Protein 7VEG (pdb70)

B-factor: mean 18.4, std 7.7, range [8.52, 49.68]

Solvent-accessible surface area: 4505 Å² total

Secondary structure (DSSP, 8-state):
-------PPP-------/-------PPP-------/-------PPP-------

Sequence (51 aa):
GPGPGPGPQGFGPGPGPGPGPGPGPQGFGPGPGPGPGPGPGPQGFGPGPGP

Radius of gyration: 19.24 Å; Cα contacts (8 Å, |Δi|>4): 153; chains: 3; bounding box: 10×60×34 Å

Structure (mmCIF, N/CA/C/O backbone):
data_7VEG
#
_entry.id   7VEG
#
_cell.length_a   24.093
_cell.length_b   28.016
_cell.length_c   73.372
_cell.angle_alpha   90.00
_cell.angle_beta   90.00
_cell.angle_gamma   90.00
#
_symmetry.space_group_name_H-M   'P 21 2 21'
#
loop_
_entity.id
_entity.type
_entity.pdbx_description
1 polymer 'peptide, ACETYLAMINO-ACETIC ACID'
2 water water
#
loop_
_atom_site.group_PDB
_atom_site.id
_atom_site.type_symbol
_atom_site.label_atom_id
_atom_site.label_alt_id
_atom_site.label_comp_id
_atom_site.label_asym_id
_atom_site.label_entity_id
_atom_site.label_seq_id
_atom_site.pdbx_PDB_ins_code
_atom_site.Cartn_x
_atom_site.Cartn_y
_atom_site.Cartn_z
_atom_site.occupancy
_atom_site.B_iso_or_equiv
_atom_site.auth_seq_id
_atom_site.auth_comp_id
_atom_site.auth_asym_id
_atom_site.auth_atom_id
_atom_site.pdbx_PDB_model_num
ATOM 4 N N . GLY A 1 2 ? 3.378 33.783 32.020 1.00 24.76 25 GLY A N 1
ATOM 5 C CA . GLY A 1 2 ? 2.344 33.593 31.024 1.00 23.21 25 GLY A CA 1
ATOM 6 C C . GLY A 1 2 ? 1.725 32.198 31.054 1.00 21.83 25 GLY A C 1
ATOM 7 O O . GLY A 1 2 ? 1.950 31.445 31.955 1.00 21.78 25 GLY A O 1
ATOM 8 N N . PRO A 1 3 ? 0.887 31.904 30.052 1.00 20.36 26 PRO A N 1
ATOM 9 C CA . PRO A 1 3 ? 0.212 30.610 29.999 1.00 19.84 26 PRO A CA 1
ATOM 10 C C . PRO A 1 3 ? 1.205 29.546 29.563 1.00 19.47 26 PRO A C 1
ATOM 11 O O . PRO A 1 3 ? 2.301 29.882 29.108 1.00 18.83 26 PRO A O 1
ATOM 23 N N . GLY A 1 5 ? 3.153 26.852 27.309 1.00 15.99 28 GLY A N 1
ATOM 24 C CA . GLY A 1 5 ? 3.502 26.907 25.905 1.00 15.33 28 GLY A CA 1
ATOM 25 C C . GLY A 1 5 ? 2.558 26.095 25.049 1.00 14.48 28 GLY A C 1
ATOM 26 O O . GLY A 1 5 ? 1.693 25.381 25.567 1.00 14.63 28 GLY A O 1
ATOM 27 N N . PRO A 1 6 ? 2.712 26.195 23.727 1.00 13.57 29 PRO A N 1
ATOM 28 C CA . PRO A 1 6 ? 1.890 25.385 22.830 1.00 13.61 29 PRO A CA 1
ATOM 29 C C . PRO A 1 6 ? 2.280 23.912 22.946 1.00 12.60 29 PRO A C 1
ATOM 30 O O . PRO A 1 6 ? 3.350 23.585 23.454 1.00 12.43 29 PRO A O 1
ATOM 42 N N . GLY A 1 8 ? 3.746 20.267 22.064 1.00 10.73 31 GLY A N 1
ATOM 43 C CA . GLY A 1 8 ? 4.917 19.855 21.327 1.00 10.66 31 GLY A CA 1
ATOM 44 C C . GLY A 1 8 ? 4.557 19.274 19.972 1.00 10.13 31 GLY A C 1
ATOM 45 O O . GLY A 1 8 ? 3.388 19.073 19.647 1.00 10.99 31 GLY A O 1
ATOM 46 N N . PRO A 1 9 ? 5.570 19.017 19.154 1.00 9.66 32 PRO A N 1
ATOM 47 C CA . PRO A 1 9 ? 5.394 18.375 17.849 1.00 10.29 32 PRO A CA 1
ATOM 48 C C . PRO A 1 9 ? 4.918 16.927 17.997 1.00 9.23 32 PRO A C 1
ATOM 49 O O . PRO A 1 9 ? 5.052 16.309 19.055 1.00 9.28 32 PRO A O 1
ATOM 61 N N . GLY A 1 11 ? 5.082 12.986 17.878 1.00 9.90 34 GLY A N 1
ATOM 62 C CA . GLY A 1 11 ? 6.170 12.086 18.200 1.00 9.48 34 GLY A CA 1
ATOM 63 C C . GLY A 1 11 ? 6.700 11.309 17.010 1.00 9.70 34 GLY A C 1
ATOM 64 O O . GLY A 1 11 ? 6.203 11.437 15.894 1.00 9.15 34 GLY A O 1
ATOM 65 N N . PRO A 1 12 ? 7.749 10.532 17.246 1.00 10.49 35 PRO A N 1
ATOM 66 C CA . PRO A 1 12 ? 8.322 9.713 16.178 1.00 9.87 35 PRO A CA 1
ATOM 67 C C . PRO A 1 12 ? 7.371 8.624 15.716 1.00 9.75 35 PRO A C 1
ATOM 68 O O . PRO A 1 12 ? 6.481 8.172 16.448 1.00 9.82 35 PRO A O 1
ATOM 72 N N . GLN A 1 13 ? 7.592 8.200 14.477 1.00 9.04 36 GLN A N 1
ATOM 73 C CA . GLN A 1 13 ? 6.843 7.086 13.914 1.00 9.48 36 GLN A CA 1
ATOM 74 C C . GLN A 1 13 ? 7.129 5.801 14.682 1.00 8.85 36 GLN A C 1
ATOM 75 O O . GLN A 1 13 ? 8.230 5.589 15.184 1.00 9.63 36 GLN A O 1
ATOM 81 N N . GLY A 1 14 ? 6.121 4.943 14.772 1.00 8.86 37 GLY A N 1
ATOM 82 C CA . GLY A 1 14 ? 6.296 3.667 15.438 1.00 9.14 37 GLY A CA 1
ATOM 83 C C . GLY A 1 14 ? 7.306 2.773 14.730 1.00 9.79 37 GLY A C 1
ATOM 84 O O . GLY A 1 14 ? 7.683 2.970 13.574 1.00 10.19 37 GLY A O 1
ATOM 85 N N . PHE A 1 15 ? 7.715 1.729 15.443 1.00 10.02 38 PHE A N 1
ATOM 86 C CA . PHE A 1 15 ? 8.655 0.783 14.886 1.00 9.92 38 PHE A CA 1
ATOM 87 C C . PHE A 1 15 ? 7.991 0.010 13.757 1.00 9.95 38 PHE A C 1
ATOM 88 O O . PHE A 1 15 ? 6.769 -0.133 13.728 1.00 10.28 38 PHE A O 1
ATOM 104 N N . GLY A 1 17 ? 6.528 -3.087 11.682 1.00 12.21 40 GLY A N 1
ATOM 105 C CA . GLY A 1 17 ? 5.847 -4.303 12.088 1.00 12.67 40 GLY A CA 1
ATOM 106 C C . GLY A 1 17 ? 6.735 -5.526 11.952 1.00 12.98 40 GLY A C 1
ATOM 107 O O . GLY A 1 17 ? 7.845 -5.460 11.425 1.00 13.43 40 GLY A O 1
ATOM 108 N N . PRO A 1 18 ? 6.247 -6.665 12.430 1.00 13.07 41 PRO A N 1
ATOM 109 C CA . PRO A 1 18 ? 6.987 -7.920 12.350 1.00 13.48 41 PRO A CA 1
ATOM 110 C C . PRO A 1 18 ? 6.891 -8.508 10.947 1.00 13.50 41 PRO A C 1
ATOM 111 O O . PRO A 1 18 ? 6.048 -8.092 10.138 1.00 13.55 41 PRO A O 1
ATOM 123 N N . GLY A 1 20 ? 5.813 -10.958 8.002 1.00 14.07 43 GLY A N 1
ATOM 124 C CA . GLY A 1 20 ? 4.518 -11.559 7.761 1.00 13.60 43 GLY A CA 1
ATOM 125 C C . GLY A 1 20 ? 4.509 -13.065 7.985 1.00 14.63 43 GLY A C 1
ATOM 126 O O . GLY A 1 20 ? 5.529 -13.657 8.351 1.00 15.54 43 GLY A O 1
ATOM 127 N N . PRO 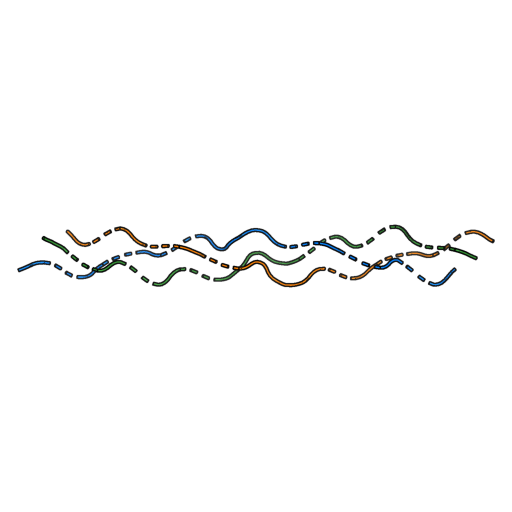A 1 21 ? 3.347 -13.697 7.783 1.00 14.91 44 PRO A N 1
ATOM 128 C CA . PRO A 1 21 ? 3.215 -15.153 7.911 1.00 15.33 44 PRO A CA 1
ATOM 129 C C . PRO A 1 21 ? 4.112 -15.894 6.921 1.00 15.76 44 PRO A C 1
ATOM 130 O O . PRO A 1 21 ? 4.487 -15.359 5.872 1.00 15.88 44 PRO A O 1
ATOM 142 N N . GLY A 1 23 ? 5.231 -18.018 3.859 1.00 19.84 46 GLY A N 1
ATOM 143 C CA . GLY A 1 23 ? 4.640 -18.170 2.550 1.00 21.10 46 GLY A CA 1
ATOM 144 C C . GLY A 1 23 ? 4.333 -19.613 2.210 1.00 23.90 46 GLY A C 1
ATOM 145 O O . GLY A 1 23 ? 4.632 -20.531 2.982 1.00 23.53 46 GLY A O 1
ATOM 146 N N . PRO A 1 24 ? 3.726 -19.823 1.040 1.00 26.06 47 PRO A N 1
ATOM 147 C CA . PRO A 1 24 ? 3.454 -21.176 0.544 1.00 29.19 47 PRO A CA 1
ATOM 148 C C . PRO A 1 24 ? 4.755 -21.92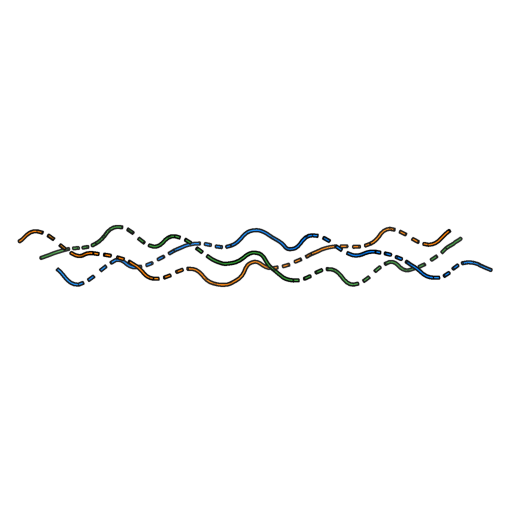8 0.256 1.00 33.63 47 PRO A C 1
ATOM 149 O O . PRO A 1 24 ? 5.829 -21.330 0.223 1.00 32.61 47 PRO A O 1
ATOM 165 N N . GLY B 1 2 ? 5.133 39.491 31.629 1.00 31.56 25 GLY B N 1
ATOM 166 C CA . GLY B 1 2 ? 6.028 39.006 32.672 1.00 30.20 25 GLY B CA 1
ATOM 167 C C . G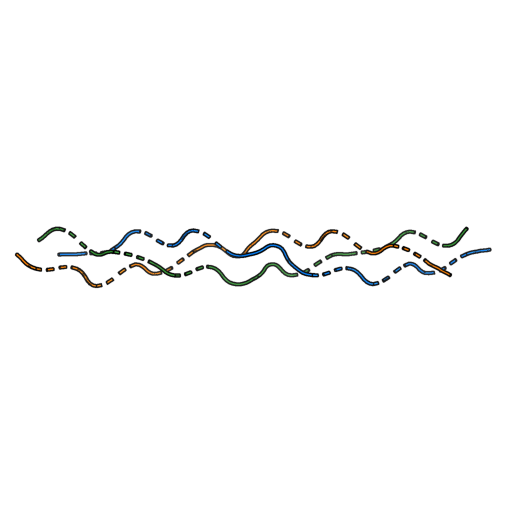LY B 1 2 ? 6.814 37.808 32.141 1.00 29.00 25 GLY B C 1
ATOM 168 O O . GLY B 1 2 ? 6.913 37.637 30.972 1.00 28.57 25 GLY B O 1
ATOM 169 N N . PRO B 1 3 ? 7.238 36.911 33.044 1.00 27.64 26 PRO B N 1
ATOM 170 C CA . PRO B 1 3 ? 8.014 35.723 32.663 1.00 26.27 26 PRO B CA 1
ATOM 171 C C . PRO B 1 3 ? 7.237 34.816 31.718 1.00 24.35 26 PRO B C 1
ATOM 172 O O . PRO B 1 3 ? 6.006 34.752 31.769 1.00 23.39 26 PRO B O 1
ATOM 184 N N . GLY B 1 5 ? 5.586 31.500 30.228 1.00 20.28 28 GLY B N 1
ATOM 185 C CA . GLY B 1 5 ? 4.901 30.433 30.929 1.00 19.45 28 GLY B CA 1
ATOM 186 C C . GLY B 1 5 ? 5.742 29.176 30.958 1.00 18.93 28 GLY B C 1
ATOM 187 O O . GLY B 1 5 ? 6.847 29.142 30.415 1.00 18.43 28 GLY B O 1
ATOM 188 N N . PRO B 1 6 ? 5.219 28.127 31.600 1.00 18.56 29 PRO B N 1
ATOM 189 C CA . PRO B 1 6 ? 5.917 26.841 31.604 1.00 17.80 29 PRO B CA 1
ATOM 190 C C . PRO B 1 6 ? 5.878 26.236 30.209 1.00 15.98 29 PRO B C 1
ATOM 191 O O . PRO B 1 6 ? 5.079 26.661 29.379 1.00 15.92 29 PRO B O 1
ATOM 203 N N . GLY B 1 8 ? 4.901 23.816 27.104 1.00 13.30 31 GLY B N 1
ATOM 204 C CA . GLY B 1 8 ? 3.628 23.226 26.754 1.00 13.28 31 GLY B CA 1
ATOM 205 C C . GLY B 1 8 ? 3.547 21.745 27.045 1.00 13.75 31 GLY B C 1
ATOM 206 O O . GLY B 1 8 ? 4.533 21.105 27.448 1.00 14.13 31 GLY B O 1
ATOM 207 N N . PRO B 1 9 ? 2.360 21.174 26.829 1.00 14.14 32 PRO B N 1
ATOM 208 C CA . PRO B 1 9 ? 2.163 19.738 27.009 1.00 13.87 32 PRO B CA 1
ATOM 209 C C . PRO B 1 9 ? 2.849 18.930 25.904 1.00 12.85 32 PRO B C 1
ATOM 210 O O . PRO B 1 9 ? 3.191 19.450 24.838 1.00 12.10 32 PRO B O 1
ATOM 222 N N . GLY B 1 11 ? 3.369 16.649 22.687 1.00 10.13 34 GLY B N 1
ATOM 223 C CA . GLY B 1 11 ? 2.714 16.635 21.405 1.00 9.37 34 GLY B CA 1
ATOM 224 C C . GLY B 1 11 ? 1.901 15.3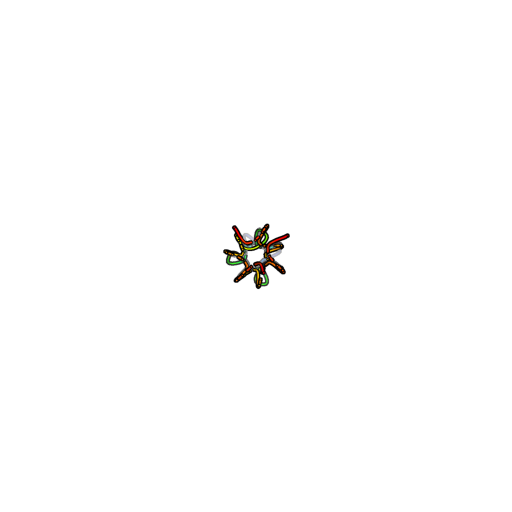83 21.164 1.00 8.59 34 GLY B C 1
ATOM 225 O O . GLY B 1 11 ? 1.878 14.453 21.995 1.00 9.20 34 GLY B O 1
ATOM 226 N N . PRO B 1 12 ? 1.247 15.345 20.009 1.00 8.52 35 PRO B N 1
ATOM 227 C CA . PRO B 1 12 ? 0.479 14.159 19.622 1.00 9.16 35 PRO B CA 1
ATOM 228 C C . PRO B 1 12 ? 1.375 12.944 19.464 1.00 9.00 35 PRO B C 1
ATOM 229 O O . PRO B 1 12 ? 2.583 13.046 19.248 1.00 8.60 35 PRO B O 1
ATOM 233 N N . GLN B 1 13 ? 0.758 11.778 19.573 1.00 9.15 36 GLN B N 1
ATOM 234 C CA . GLN B 1 13 ? 1.460 10.544 19.292 1.00 10.32 36 GLN B CA 1
ATOM 235 C C . GLN B 1 13 ? 1.892 10.518 17.829 1.00 9.97 36 GLN B C 1
ATOM 236 O O . GLN B 1 13 ? 1.215 11.048 16.945 1.00 9.96 36 GLN B O 1
ATOM 242 N N . GLY B 1 14 ? 3.048 9.913 17.584 1.00 9.81 37 GLY B N 1
ATOM 243 C CA . GLY B 1 14 ? 3.532 9.726 16.234 1.00 10.07 37 GLY B CA 1
ATOM 244 C C . GLY B 1 14 ? 2.659 8.789 15.416 1.00 10.23 37 GLY B C 1
ATOM 245 O O . GLY B 1 14 ? 1.774 8.086 15.911 1.00 11.04 37 GLY B O 1
ATOM 246 N N . PHE B 1 15 ? 2.937 8.764 14.123 1.00 10.38 38 PHE B N 1
ATOM 247 C CA . PHE B 1 15 ? 2.206 7.870 13.229 1.00 11.70 38 PHE B CA 1
ATOM 248 C C . PHE B 1 15 ? 2.537 6.402 13.467 1.00 10.94 38 PHE B C 1
ATOM 249 O O . PHE B 1 15 ? 3.609 6.058 13.958 1.00 10.31 38 PHE B O 1
ATOM 265 N N . GLY B 1 17 ? 3.792 2.683 12.842 1.00 10.40 40 GLY B N 1
ATOM 266 C CA . GLY B 1 17 ? 4.949 2.237 12.106 1.00 11.20 40 GLY B CA 1
ATOM 267 C C . GLY B 1 17 ? 4.622 1.657 10.751 1.00 12.47 40 GLY B C 1
ATOM 268 O O . GLY B 1 17 ? 3.475 1.353 10.456 1.00 13.55 40 GLY B O 1
ATOM 269 N N . PRO B 1 18 ? 5.638 1.502 9.908 1.00 13.17 41 PRO B N 1
ATOM 270 C CA . PRO B 1 18 ? 5.402 0.874 8.607 1.00 14.05 41 PRO B CA 1
ATOM 271 C C . PRO B 1 18 ? 5.148 -0.616 8.751 1.00 14.24 41 PRO B C 1
ATOM 272 O O . PRO B 1 18 ? 5.462 -1.219 9.775 1.00 13.73 41 PRO B O 1
ATOM 284 N N . GLY B 1 20 ? 5.670 -4.621 8.414 1.00 16.09 43 GLY B N 1
ATOM 285 C CA . GLY B 1 20 ? 6.860 -5.430 8.495 1.00 16.33 43 GLY B CA 1
ATOM 286 C C . GLY B 1 20 ? 7.171 -5.963 7.112 1.00 16.88 43 GLY B C 1
ATOM 287 O O . GLY B 1 20 ? 6.370 -5.797 6.188 1.00 16.75 43 GLY B O 1
ATOM 288 N N . PRO B 1 21 ? 8.339 -6.597 6.957 1.00 17.46 44 PRO B N 1
ATOM 289 C CA . PRO B 1 21 ? 8.717 -7.166 5.669 1.00 18.26 44 PRO B CA 1
ATOM 290 C C . PRO B 1 21 ? 7.910 -8.417 5.366 1.00 19.41 44 PRO B C 1
ATOM 291 O O . PRO B 1 21 ? 7.171 -8.922 6.218 1.00 18.91 44 PRO B O 1
ATOM 303 N N . GLY B 1 23 ? 6.978 -12.236 5.023 1.00 19.28 46 GLY B N 1
ATOM 304 C CA . GLY B 1 23 ? 7.314 -13.365 5.865 1.00 19.36 46 GLY B CA 1
ATOM 305 C C . GLY B 1 23 ? 8.356 -14.260 5.231 1.00 20.17 46 GLY B C 1
ATOM 306 O O . GLY B 1 23 ? 8.766 -14.048 4.085 1.00 20.68 46 GLY B O 1
ATOM 307 N N . PRO B 1 24 ? 8.805 -15.266 5.982 1.00 21.15 47 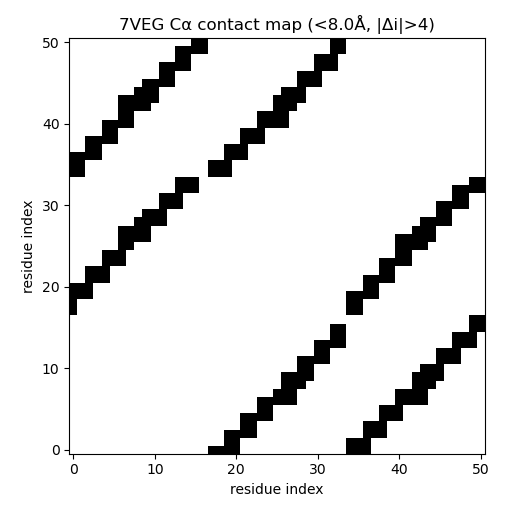PRO B N 1
ATOM 308 C CA . PRO B 1 24 ? 9.752 -16.245 5.445 1.00 22.22 47 PRO B CA 1
ATOM 309 C C . PRO B 1 24 ? 9.130 -17.029 4.289 1.00 22.31 47 PRO B C 1
ATOM 310 O O . PRO B 1 24 ? 7.913 -17.097 4.161 1.00 21.21 47 PRO B O 1
ATOM 326 N N . GLY C 1 2 ? 1.919 37.240 30.870 1.00 26.49 25 GLY C N 1
ATOM 327 C CA . GLY C 1 2 ? 3.215 37.122 30.221 1.00 24.06 25 GLY C CA 1
ATOM 328 C C . GLY C 1 2 ? 3.044 36.263 28.967 1.00 22.73 25 GLY C C 1
ATOM 329 O O . GLY C 1 2 ? 1.956 35.943 28.620 1.00 23.21 25 GLY C O 1
ATOM 330 N N . PRO C 1 3 ? 4.140 35.983 28.247 1.00 20.83 26 PRO C N 1
ATOM 331 C CA . PRO C 1 3 ? 3.974 35.217 27.005 1.00 20.14 26 PRO C CA 1
ATOM 332 C C . PRO C 1 3 ? 3.831 33.715 27.198 1.00 18.97 26 PRO C C 1
ATOM 333 O O . PRO C 1 3 ? 4.198 33.155 28.241 1.00 18.94 26 PRO C O 1
ATOM 345 N N . GLY C 1 5 ? 4.725 29.869 27.137 1.00 15.55 28 GLY C N 1
ATOM 346 C CA 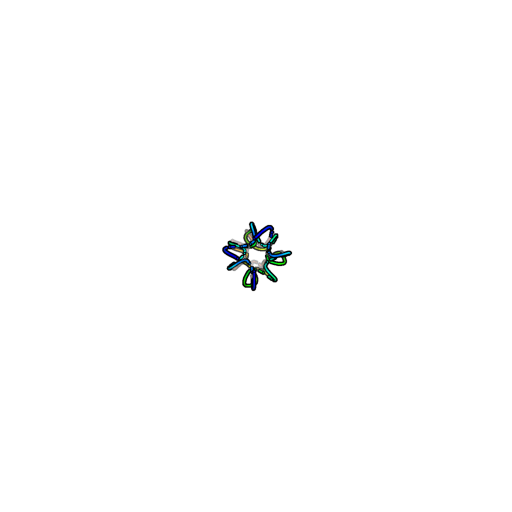. GLY C 1 5 ? 6.018 29.249 27.381 1.00 14.91 28 GLY C CA 1
ATOM 347 C C . GLY C 1 5 ? 6.554 28.561 26.145 1.00 14.47 28 GLY C C 1
ATOM 348 O O . GLY C 1 5 ? 5.943 28.619 25.090 1.00 15.06 28 GLY C O 1
ATOM 349 N N . PRO C 1 6 ? 7.701 27.891 26.274 1.00 13.96 29 PRO C N 1
ATOM 350 C CA . PRO C 1 6 ? 8.285 27.111 25.178 1.00 13.47 29 PRO C CA 1
ATOM 351 C C . PRO C 1 6 ? 7.354 25.987 24.714 1.00 13.58 29 PRO C C 1
ATOM 352 O O . PRO C 1 6 ? 6.481 25.535 25.447 1.00 13.40 29 PRO C O 1
ATOM 364 N N . GLY C 1 8 ? 5.986 22.344 23.942 1.00 11.52 31 GLY C N 1
ATOM 365 C CA . GLY C 1 8 ? 6.131 21.133 24.717 1.00 10.77 31 GLY C CA 1
ATOM 366 C C . GLY C 1 8 ? 7.025 20.092 24.075 1.00 11.07 31 GLY C C 1
ATOM 367 O O . GLY C 1 8 ? 7.488 20.252 22.935 1.00 10.72 31 GLY C O 1
ATOM 368 N N . PRO C 1 9 ? 7.261 18.997 24.806 1.00 11.27 32 PRO C N 1
ATOM 369 C CA . PRO C 1 9 ? 8.079 17.898 24.281 1.00 10.68 32 PRO C CA 1
ATOM 370 C C . PRO C 1 9 ? 7.428 17.229 23.093 1.00 9.62 32 PRO C C 1
ATOM 371 O O . PRO C 1 9 ? 6.225 17.232 22.973 1.00 9.50 32 PRO C O 1
ATOM 383 N N . GLY C 1 11 ? 5.674 14.365 21.091 1.00 9.11 34 GLY C N 1
ATOM 384 C CA . GLY C 1 11 ? 4.767 13.357 21.604 1.00 9.72 34 GLY C CA 1
ATOM 385 C C . GLY C 1 11 ? 5.326 11.944 21.683 1.00 9.92 34 GLY C C 1
ATOM 386 O O . GLY C 1 11 ? 6.461 11.670 21.263 1.00 10.10 34 GLY C O 1
ATOM 387 N N . PRO C 1 12 ? 4.521 11.032 22.221 1.00 10.55 35 PRO C N 1
ATOM 388 C CA . PRO C 1 12 ? 4.951 9.635 22.321 1.00 10.66 35 PRO C CA 1
ATOM 389 C C . PRO C 1 12 ? 5.151 9.036 20.939 1.00 10.87 35 PRO C C 1
ATOM 390 O O . PRO C 1 12 ? 4.557 9.468 19.947 1.00 11.31 35 PRO C O 1
ATOM 394 N N . GLN C 1 13 ? 5.996 8.014 20.886 1.00 10.73 36 GLN C N 1
ATOM 395 C CA . GLN C 1 13 ? 6.183 7.292 19.638 1.00 10.85 36 GLN C CA 1
ATOM 396 C C . GLN C 1 13 ? 4.889 6.596 19.220 1.00 10.57 36 GLN C C 1
ATOM 397 O O . GLN C 1 13 ? 4.108 6.132 20.054 1.00 10.96 36 GLN C O 1
ATOM 403 N N . GLY C 1 14 ? 4.670 6.502 17.917 1.00 10.48 37 GLY C N 1
ATOM 404 C CA . GLY C 1 14 ? 3.535 5.739 17.424 1.00 9.99 37 GLY C CA 1
ATOM 405 C C . GLY C 1 14 ? 3.644 4.262 17.755 1.00 10.51 37 GLY C C 1
ATOM 406 O O . GLY C 1 14 ? 4.676 3.745 18.181 1.00 10.86 37 GLY C O 1
ATOM 407 N N . PHE C 1 15 ? 2.520 3.582 17.590 1.00 10.28 38 PHE C N 1
ATOM 408 C CA . PHE C 1 15 ? 2.466 2.144 17.784 1.00 10.14 38 PHE C CA 1
ATOM 409 C C . PHE C 1 15 ? 3.176 1.402 16.646 1.00 10.84 38 PHE C C 1
ATOM 410 O O . PHE C 1 15 ? 3.347 1.919 15.555 1.00 11.13 38 PHE C O 1
ATOM 426 N N . GLY C 1 17 ? 3.979 -0.995 13.460 1.00 12.07 40 GLY C N 1
ATOM 427 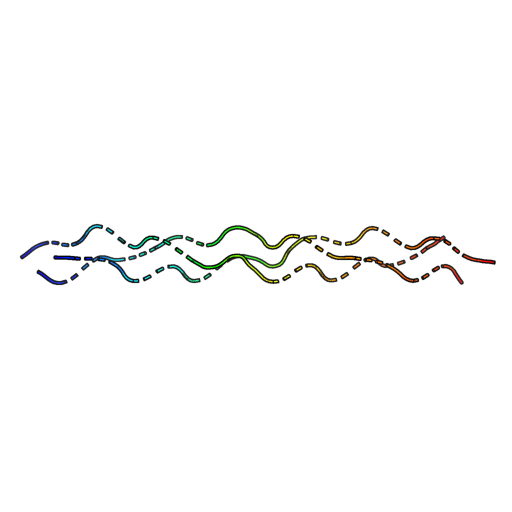C CA . GLY C 1 17 ? 3.251 -1.272 12.247 1.00 13.23 40 GLY C CA 1
ATOM 428 C C . GLY C 1 17 ? 2.648 -2.660 12.222 1.00 14.36 40 GLY C C 1
ATOM 429 O O . GLY C 1 17 ? 2.954 -3.518 13.066 1.00 13.85 40 GLY C O 1
ATOM 430 N N . PRO C 1 18 ? 1.770 -2.894 11.248 1.00 15.76 41 PRO C N 1
ATOM 431 C CA . PRO C 1 18 ? 1.157 -4.216 11.095 1.00 16.32 41 PRO C CA 1
ATOM 432 C C . PRO C 1 18 ? 2.160 -5.252 10.602 1.00 15.96 41 PRO C C 1
ATOM 433 O O . PRO C 1 18 ? 3.226 -4.913 10.092 1.00 16.11 41 PRO C O 1
ATOM 445 N N . GLY C 1 20 ? 3.905 -7.880 8.126 1.00 17.25 43 GLY C N 1
ATOM 446 C CA . GLY C 1 20 ? 4.063 -7.813 6.688 1.00 17.49 43 GLY C CA 1
ATOM 447 C C . GLY C 1 20 ? 3.180 -8.808 5.959 1.00 17.53 43 GLY C C 1
ATOM 448 O O . GLY C 1 20 ? 2.431 -9.580 6.577 1.00 16.98 43 GLY C O 1
ATOM 449 N N . PRO C 1 21 ? 3.240 -8.794 4.626 1.00 18.77 44 PRO C N 1
ATOM 450 C CA . PRO C 1 21 ? 2.432 -9.779 3.894 1.00 19.83 44 PRO C CA 1
ATOM 451 C C . PRO C 1 21 ? 3.003 -11.186 4.010 1.00 19.48 44 PRO C C 1
ATOM 452 O O . PRO C 1 21 ? 4.137 -11.370 4.442 1.00 19.50 44 PRO C O 1
ATOM 464 N N . GLY C 1 23 ? 4.933 -14.531 3.178 1.00 20.86 46 GLY C N 1
A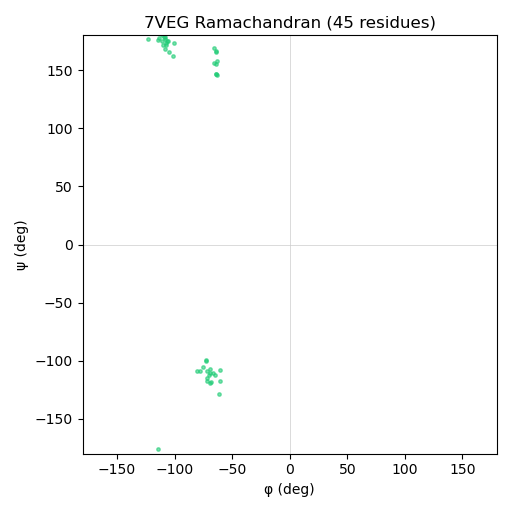TOM 465 C CA . GLY C 1 23 ? 6.175 -14.740 2.468 1.00 21.28 46 GLY C CA 1
ATOM 466 C C . GLY C 1 23 ? 5.950 -15.201 1.042 1.00 22.38 46 GLY C C 1
ATOM 467 O O . GLY C 1 23 ? 4.856 -15.636 0.689 1.00 22.12 46 GLY C O 1
ATOM 468 N N . PRO C 1 24 ? 6.986 -15.078 0.207 1.00 23.71 47 PRO C N 1
ATOM 469 C CA . PRO C 1 24 ? 6.934 -15.586 -1.162 1.00 25.46 47 PRO C CA 1
ATOM 470 C C . PRO C 1 24 ? 6.979 -17.099 -1.118 1.00 26.51 47 PRO C C 1
ATOM 471 O O . PRO C 1 24 ? 7.391 -17.656 -0.102 1.00 27.00 47 PRO C O 1
#

Foldseek 3Di:
DCDDDDDDDDDDDDDPD/DADDDDDDDDDDDDDPD/DADDDDDDDDDDDDDPD